Protein AF-A0A0F9FA44-F1 (afdb_monomer)

Sequence (100 aa):
MMSGPKASEADWLGALRRFALITLVGHLIWEIAHTPLYTIWVEESWGEIAFAVMHCTAGDLLIAMSTLLLALFAFGSASWPRDRVAPVLVATIVLGVGYT

Solvent-accessible surface area (backbone atoms only — not comparable to full-atom values): 5572 Å² total; per-residue (Å²): 135,85,86,66,86,60,79,70,65,60,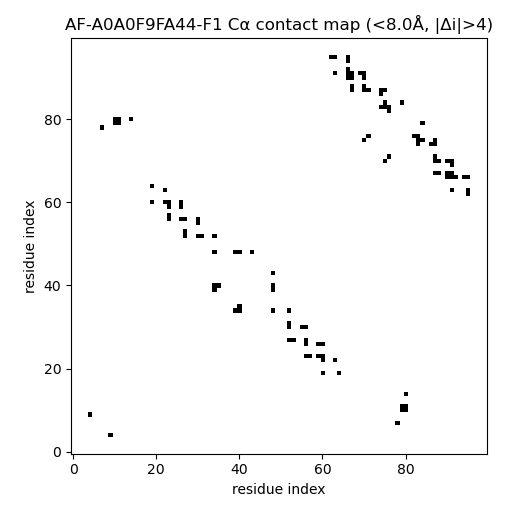47,37,59,50,50,52,52,49,50,51,51,52,49,41,52,52,42,43,54,47,41,65,69,49,44,74,80,40,70,58,61,77,77,48,53,75,66,56,48,52,47,49,44,51,51,51,30,52,50,52,43,52,48,51,52,50,23,39,52,52,17,40,74,75,50,48,54,96,58,34,68,81,44,54,48,66,64,20,51,52,42,18,50,54,48,39,64,71,70,108

Radius of gyration: 17.58 Å; Cα contacts (8 Å, |Δi|>4): 62; chains: 1; bounding box: 33×16×66 Å

Mean predicted aligned error: 6.33 Å

Structure (mmCIF, N/CA/C/O backbone):
data_AF-A0A0F9FA44-F1
#
_entry.id   AF-A0A0F9FA44-F1
#
loop_
_atom_site.group_PDB
_atom_site.id
_atom_site.type_symbol
_atom_site.label_atom_id
_atom_site.label_alt_id
_atom_site.label_comp_id
_atom_site.label_asym_id
_atom_site.label_entity_id
_atom_site.label_seq_id
_atom_site.pdbx_PDB_ins_code
_atom_site.Cartn_x
_atom_site.Cartn_y
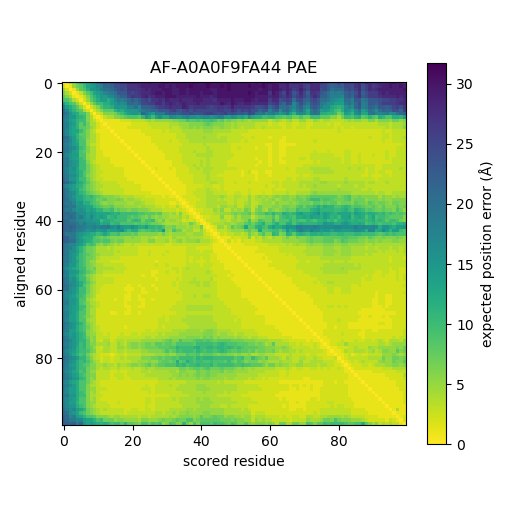_atom_site.Cartn_z
_atom_site.occupancy
_atom_site.B_iso_or_equiv
_atom_site.auth_seq_id
_atom_site.auth_comp_id
_atom_site.auth_asym_id
_atom_site.auth_atom_id
_atom_site.pdbx_PDB_model_num
ATOM 1 N N . MET A 1 1 ? 8.160 -4.989 40.013 1.00 41.19 1 MET A N 1
ATOM 2 C CA . MET A 1 1 ? 6.974 -5.259 39.173 1.00 41.19 1 MET A CA 1
ATOM 3 C C . MET A 1 1 ? 7.286 -4.722 37.783 1.00 41.19 1 MET A C 1
ATOM 5 O O . MET A 1 1 ? 7.348 -3.514 37.613 1.00 41.19 1 MET A O 1
ATOM 9 N N . MET A 1 2 ? 7.672 -5.597 36.852 1.00 44.53 2 MET A N 1
ATOM 10 C CA . MET A 1 2 ? 8.122 -5.211 35.509 1.00 44.53 2 MET A CA 1
ATOM 11 C C . MET A 1 2 ? 6.893 -4.979 34.624 1.00 44.53 2 MET A C 1
ATOM 13 O O . MET A 1 2 ? 6.198 -5.931 34.280 1.00 44.53 2 MET A O 1
ATOM 17 N N . SER A 1 3 ? 6.613 -3.725 34.271 1.00 50.03 3 SER A N 1
ATOM 18 C CA . SER A 1 3 ? 5.638 -3.397 33.227 1.00 50.03 3 SER A CA 1
ATOM 19 C C . SER A 1 3 ? 6.265 -3.703 31.866 1.00 50.03 3 SER A C 1
ATOM 21 O O . SER A 1 3 ? 7.037 -2.903 31.344 1.00 50.03 3 SER A O 1
ATOM 23 N N . GLY A 1 4 ? 5.982 -4.888 31.322 1.00 54.34 4 GLY A N 1
ATOM 24 C CA . GLY A 1 4 ? 6.297 -5.225 29.931 1.00 54.34 4 GLY A CA 1
ATOM 25 C C . GLY A 1 4 ? 5.421 -4.429 28.948 1.00 54.34 4 GLY A C 1
ATOM 26 O O . GLY A 1 4 ? 4.374 -3.911 29.351 1.00 54.34 4 GLY A O 1
ATOM 27 N N . PRO A 1 5 ? 5.810 -4.311 27.665 1.00 53.28 5 PRO A N 1
ATOM 28 C CA . PRO A 1 5 ? 5.024 -3.582 26.672 1.00 53.28 5 PRO A CA 1
ATOM 29 C C . PRO A 1 5 ? 3.604 -4.156 26.562 1.00 53.28 5 PRO A C 1
ATOM 31 O O . PRO A 1 5 ? 3.414 -5.371 26.495 1.00 53.28 5 PRO A O 1
ATOM 34 N N . LYS A 1 6 ? 2.603 -3.269 26.553 1.00 55.59 6 LYS A N 1
ATOM 35 C CA . LYS A 1 6 ? 1.176 -3.598 26.462 1.00 55.59 6 LYS A CA 1
ATOM 36 C C . LYS A 1 6 ? 0.898 -4.354 25.161 1.00 55.59 6 LYS A C 1
ATOM 38 O O . LYS A 1 6 ? 1.035 -3.793 24.076 1.00 55.59 6 LYS A O 1
ATOM 43 N N . ALA A 1 7 ? 0.410 -5.588 25.266 1.00 53.03 7 ALA A N 1
ATOM 44 C CA . ALA A 1 7 ? 0.001 -6.426 24.134 1.00 53.03 7 ALA A CA 1
ATOM 45 C C . ALA A 1 7 ? -1.059 -5.781 23.202 1.00 53.03 7 ALA A C 1
ATOM 47 O O . ALA A 1 7 ? -1.324 -6.304 22.125 1.00 53.03 7 ALA A O 1
ATOM 48 N N . SER A 1 8 ? -1.647 -4.635 23.574 1.00 59.53 8 SER A N 1
ATOM 49 C CA . SER A 1 8 ? -2.563 -3.864 22.729 1.00 59.53 8 SER A CA 1
ATOM 50 C C . SER A 1 8 ? -1.882 -2.932 21.720 1.00 59.53 8 SER A C 1
ATOM 52 O O . SER A 1 8 ? -2.444 -2.704 20.656 1.00 59.53 8 SER A O 1
ATOM 54 N N . GLU A 1 9 ? -0.693 -2.396 22.015 1.00 57.16 9 GLU A N 1
ATOM 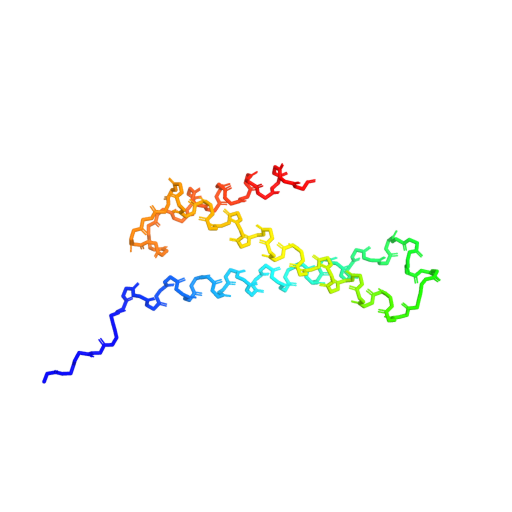55 C CA . GLU A 1 9 ? 0.019 -1.470 21.113 1.00 57.16 9 GLU A CA 1
ATOM 56 C C . GLU A 1 9 ? 0.855 -2.208 20.057 1.00 57.16 9 GLU A C 1
ATOM 58 O O . GLU A 1 9 ? 1.060 -1.709 18.955 1.00 57.16 9 GLU A O 1
ATOM 63 N N . ALA A 1 10 ? 1.310 -3.424 20.359 1.00 61.62 10 ALA A N 1
ATOM 64 C CA . ALA A 1 10 ? 2.109 -4.216 19.424 1.00 61.62 10 ALA A CA 1
ATOM 65 C C . ALA A 1 10 ? 1.301 -4.735 18.212 1.00 61.62 10 ALA A C 1
ATOM 67 O O . ALA A 1 10 ? 1.883 -5.043 17.171 1.00 61.62 10 ALA A O 1
ATOM 68 N N . ASP A 1 11 ? -0.027 -4.816 18.330 1.00 82.25 11 ASP A N 1
ATOM 69 C CA . ASP A 1 11 ? -0.904 -5.464 17.347 1.00 82.25 11 ASP A CA 1
ATOM 70 C C . ASP A 1 11 ? -1.197 -4.564 16.128 1.00 82.25 11 ASP A C 1
ATOM 72 O O . ASP A 1 11 ? -1.055 -4.986 14.979 1.00 82.25 11 ASP A O 1
ATOM 76 N N . TRP A 1 12 ? -1.501 -3.279 16.355 1.00 86.94 12 TRP A N 1
ATOM 77 C CA . TRP A 1 12 ? -1.806 -2.330 15.274 1.00 86.94 12 TRP A CA 1
ATOM 78 C C . TRP A 1 12 ? -0.582 -2.009 14.414 1.00 86.94 12 TRP A C 1
ATOM 80 O O . TRP A 1 12 ? -0.679 -1.995 13.188 1.00 86.94 12 TRP A O 1
ATOM 90 N N . LEU A 1 13 ? 0.591 -1.822 15.029 1.00 90.06 13 LEU A N 1
ATOM 91 C CA . LEU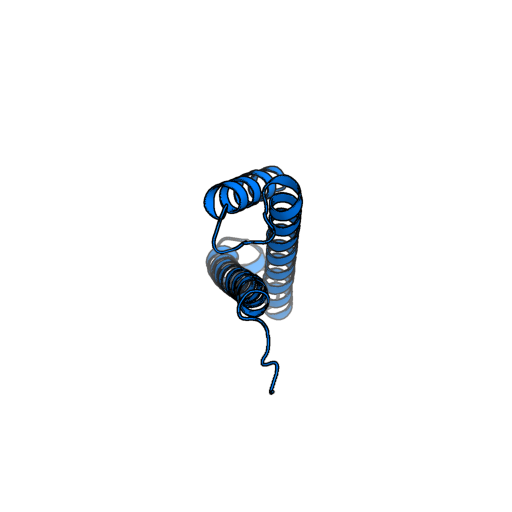 A 1 13 ? 1.824 -1.556 14.288 1.00 90.06 13 LEU A CA 1
ATOM 92 C C . LEU A 1 13 ? 2.232 -2.775 13.450 1.00 90.06 13 LEU A C 1
ATOM 94 O O . LEU A 1 13 ? 2.700 -2.629 12.320 1.00 90.06 13 LEU A O 1
ATOM 98 N N . GLY A 1 14 ? 2.025 -3.983 13.984 1.00 92.38 14 GLY A N 1
ATOM 99 C CA . GLY A 1 14 ? 2.216 -5.229 13.247 1.00 92.38 14 GLY A CA 1
ATOM 100 C C . GLY A 1 14 ? 1.281 -5.340 12.043 1.00 92.38 14 GLY A C 1
ATOM 101 O O . GLY A 1 14 ? 1.737 -5.678 10.950 1.00 92.38 14 GLY A O 1
ATOM 102 N N . ALA A 1 15 ? -0.001 -5.012 12.211 1.00 92.31 15 ALA A N 1
ATOM 103 C CA . ALA A 1 15 ? -0.971 -5.012 11.118 1.00 92.31 15 ALA A CA 1
ATOM 104 C C . ALA A 1 15 ? -0.647 -3.973 10.038 1.00 92.31 15 ALA A C 1
ATOM 106 O O . ALA A 1 15 ? -0.654 -4.325 8.861 1.00 92.31 15 ALA A O 1
ATOM 107 N N . LEU A 1 16 ? -0.276 -2.744 10.414 1.00 94.44 16 LEU A N 1
ATOM 108 C CA . LEU A 1 16 ? 0.148 -1.720 9.451 1.00 94.44 16 LEU A CA 1
ATOM 109 C C . LEU A 1 16 ? 1.390 -2.151 8.668 1.00 94.44 16 LEU A C 1
ATOM 111 O O . LEU A 1 16 ? 1.423 -2.005 7.452 1.00 94.44 16 LEU A O 1
ATOM 115 N N . ARG A 1 17 ? 2.395 -2.728 9.339 1.00 95.31 17 ARG A N 1
ATOM 116 C CA . ARG A 1 17 ? 3.600 -3.246 8.670 1.00 95.31 17 ARG A CA 1
ATOM 117 C C . ARG A 1 17 ? 3.273 -4.377 7.704 1.00 95.31 17 ARG A C 1
ATOM 119 O O . ARG A 1 17 ? 3.798 -4.392 6.599 1.00 95.31 17 ARG A O 1
ATOM 126 N N . ARG A 1 18 ? 2.412 -5.316 8.105 1.00 95.00 18 ARG A N 1
ATOM 127 C CA . ARG A 1 18 ? 1.970 -6.416 7.235 1.00 95.00 18 ARG A CA 1
ATOM 128 C C . ARG A 1 18 ? 1.199 -5.891 6.033 1.00 95.00 18 ARG A C 1
ATOM 130 O O . ARG A 1 18 ? 1.499 -6.309 4.925 1.00 95.00 18 ARG A O 1
ATOM 137 N N . PHE A 1 19 ? 0.263 -4.968 6.246 1.00 95.12 19 PHE A N 1
ATOM 138 C CA . PHE A 1 19 ? -0.478 -4.328 5.165 1.00 95.12 19 PHE A CA 1
ATOM 139 C C . PHE A 1 19 ? 0.477 -3.624 4.196 1.00 95.12 19 PHE A C 1
ATOM 141 O O . PHE A 1 19 ? 0.462 -3.932 3.012 1.00 95.12 19 PHE A O 1
ATOM 148 N N . ALA A 1 20 ? 1.382 -2.782 4.702 1.00 96.56 20 ALA A N 1
ATOM 149 C CA . ALA A 1 20 ? 2.367 -2.088 3.879 1.00 96.56 20 ALA A CA 1
ATOM 150 C C . ALA A 1 20 ? 3.255 -3.056 3.083 1.00 96.56 20 ALA A C 1
ATOM 152 O O . ALA A 1 20 ? 3.466 -2.841 1.898 1.00 96.56 20 ALA A O 1
ATOM 153 N N . LEU A 1 21 ? 3.744 -4.137 3.704 1.00 97.75 21 LEU A N 1
ATOM 154 C CA . LEU A 1 21 ? 4.577 -5.134 3.024 1.00 97.75 21 LEU A CA 1
ATOM 155 C C . LEU A 1 21 ? 3.804 -5.913 1.956 1.00 97.75 21 LEU A C 1
ATOM 157 O O . LEU A 1 21 ? 4.323 -6.101 0.861 1.00 97.75 21 LEU A O 1
ATOM 161 N N . ILE A 1 22 ? 2.582 -6.360 2.258 1.00 96.75 22 ILE A N 1
ATOM 162 C CA . ILE A 1 22 ? 1.744 -7.103 1.308 1.00 96.75 22 ILE A CA 1
ATOM 163 C C . ILE A 1 22 ? 1.402 -6.216 0.110 1.00 96.75 22 ILE A C 1
ATOM 165 O O . ILE A 1 22 ? 1.574 -6.650 -1.024 1.00 96.75 22 ILE A O 1
ATOM 169 N N . THR A 1 23 ? 0.979 -4.976 0.358 1.00 95.62 23 THR A N 1
ATOM 170 C CA . THR A 1 23 ? 0.668 -3.997 -0.687 1.00 95.62 23 THR A CA 1
ATOM 171 C C . THR A 1 23 ? 1.908 -3.673 -1.514 1.00 95.62 23 THR A C 1
ATOM 173 O O . THR A 1 23 ? 1.868 -3.795 -2.730 1.00 95.62 23 THR A O 1
ATOM 176 N N . LEU A 1 24 ? 3.036 -3.347 -0.876 1.00 96.88 24 LEU A N 1
ATOM 177 C CA . LEU A 1 24 ? 4.284 -3.028 -1.573 1.00 96.88 24 LEU A CA 1
ATOM 178 C C . LEU A 1 24 ? 4.733 -4.168 -2.493 1.00 96.88 24 LEU A C 1
ATOM 180 O O . LEU A 1 24 ? 5.039 -3.936 -3.656 1.00 96.88 24 LEU A O 1
ATOM 184 N N . VAL A 1 25 ? 4.769 -5.400 -1.978 1.00 97.44 25 VAL A N 1
ATOM 185 C CA . VAL A 1 25 ? 5.199 -6.568 -2.758 1.00 97.44 25 VAL A CA 1
ATOM 186 C C . VAL A 1 25 ? 4.185 -6.898 -3.851 1.00 97.44 25 VAL A C 1
ATOM 188 O O . VAL A 1 25 ? 4.585 -7.207 -4.969 1.00 97.44 25 VAL A O 1
ATOM 191 N N . GLY A 1 26 ? 2.887 -6.810 -3.554 1.00 96.38 26 GLY A N 1
ATOM 192 C CA . GLY A 1 26 ? 1.821 -7.046 -4.525 1.00 96.38 26 GLY A CA 1
ATOM 193 C C . GLY A 1 26 ? 1.879 -6.073 -5.701 1.00 96.38 26 GLY A C 1
ATOM 194 O O . GLY A 1 26 ? 1.902 -6.520 -6.845 1.00 96.38 26 GLY A O 1
ATOM 195 N N . HIS A 1 27 ? 1.981 -4.770 -5.421 1.00 95.50 27 HIS A N 1
ATOM 196 C CA . HIS A 1 27 ? 2.116 -3.737 -6.449 1.00 95.50 27 HIS A CA 1
ATOM 197 C C . HIS A 1 27 ? 3.433 -3.861 -7.211 1.00 95.50 27 HIS A C 1
ATOM 199 O O . HIS A 1 27 ? 3.421 -3.809 -8.430 1.00 95.50 27 HIS A O 1
ATOM 205 N N . LEU A 1 28 ? 4.554 -4.145 -6.542 1.00 95.06 28 LEU A N 1
ATOM 206 C CA . LEU A 1 28 ? 5.826 -4.349 -7.239 1.00 95.06 28 LEU A CA 1
ATOM 207 C C . LEU A 1 28 ? 5.762 -5.523 -8.228 1.00 95.06 28 LEU A C 1
ATOM 209 O O . LEU A 1 28 ? 6.219 -5.408 -9.363 1.00 95.06 28 LEU A O 1
ATOM 213 N N . ILE A 1 29 ? 5.194 -6.658 -7.805 1.00 96.62 29 ILE A N 1
ATOM 214 C CA . ILE A 1 29 ? 5.001 -7.822 -8.681 1.00 96.62 29 ILE A CA 1
ATOM 215 C C . ILE A 1 29 ? 4.070 -7.460 -9.840 1.00 96.62 29 ILE A C 1
ATOM 217 O O . ILE A 1 29 ? 4.355 -7.825 -10.980 1.00 96.62 29 ILE A O 1
ATOM 221 N N . TRP A 1 30 ? 2.980 -6.747 -9.552 1.00 95.12 30 TRP A N 1
ATOM 222 C CA . TRP A 1 30 ? 2.021 -6.292 -10.552 1.00 95.12 30 TRP A CA 1
ATOM 223 C C . TRP A 1 30 ? 2.670 -5.379 -11.597 1.00 95.12 30 TRP A C 1
ATOM 225 O O . TRP A 1 30 ? 2.577 -5.665 -12.786 1.00 95.12 30 TRP A O 1
ATOM 235 N N . GLU A 1 31 ? 3.394 -4.348 -11.169 1.00 93.94 31 GLU A N 1
ATOM 236 C CA . GLU A 1 31 ? 4.060 -3.393 -12.054 1.00 93.94 31 GLU A CA 1
ATOM 237 C C . GLU A 1 31 ? 5.113 -4.080 -12.928 1.00 93.94 31 GLU A C 1
ATOM 239 O O . GLU A 1 31 ? 5.139 -3.872 -14.140 1.00 93.94 31 GLU A O 1
ATOM 244 N N . ILE A 1 32 ? 5.929 -4.978 -12.365 1.00 92.31 32 ILE A N 1
ATOM 245 C CA . ILE A 1 32 ? 6.909 -5.754 -13.145 1.0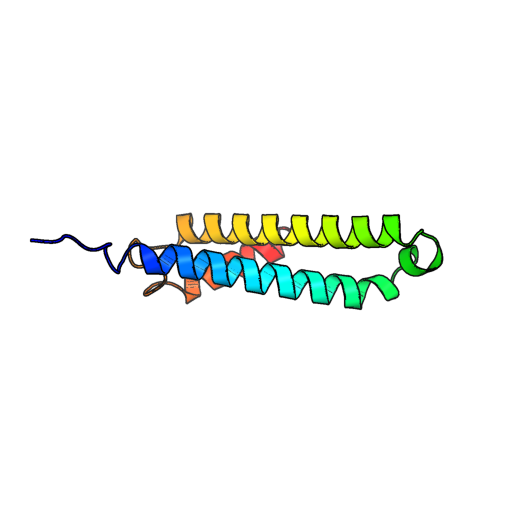0 92.31 32 ILE A CA 1
ATOM 246 C C . ILE A 1 32 ? 6.212 -6.659 -14.170 1.00 92.31 32 ILE A C 1
ATOM 248 O O . ILE A 1 32 ? 6.693 -6.789 -15.295 1.00 92.31 32 ILE A O 1
ATOM 252 N N . ALA A 1 33 ? 5.093 -7.288 -13.803 1.00 92.38 33 ALA A N 1
ATOM 253 C CA . ALA A 1 33 ? 4.341 -8.156 -14.706 1.00 92.38 33 ALA A CA 1
ATOM 254 C C . ALA A 1 33 ? 3.605 -7.372 -15.808 1.00 92.38 33 ALA A C 1
ATOM 256 O O . ALA A 1 33 ? 3.453 -7.884 -16.917 1.00 92.38 33 ALA A O 1
ATOM 257 N N . HIS A 1 34 ? 3.159 -6.148 -15.513 1.00 91.19 34 HIS A N 1
ATOM 258 C CA . HIS A 1 34 ? 2.378 -5.311 -16.421 1.00 91.19 34 HIS A CA 1
ATOM 259 C C . HIS A 1 34 ? 3.253 -4.460 -17.355 1.00 91.19 34 HIS A C 1
ATOM 261 O O . HIS A 1 34 ? 2.904 -4.277 -18.519 1.00 91.19 34 HIS A O 1
ATOM 267 N N . THR A 1 35 ? 4.419 -3.997 -16.894 1.00 90.06 35 THR A N 1
ATOM 268 C CA . THR A 1 35 ? 5.344 -3.140 -17.662 1.00 90.06 35 THR A CA 1
ATOM 269 C C . THR A 1 35 ? 5.669 -3.656 -19.078 1.00 90.06 35 THR A C 1
ATOM 271 O O . THR A 1 35 ? 5.653 -2.845 -20.005 1.00 90.06 35 THR A O 1
ATOM 274 N N . PRO A 1 36 ? 5.889 -4.969 -19.316 1.00 88.44 36 PRO A N 1
ATOM 275 C CA . PRO A 1 36 ? 6.147 -5.506 -20.656 1.00 88.44 36 PRO A CA 1
ATOM 276 C C . PRO A 1 36 ? 5.014 -5.307 -21.673 1.00 88.44 36 PRO A C 1
ATOM 278 O O . PRO A 1 36 ? 5.235 -5.493 -22.867 1.00 88.44 36 PRO A O 1
ATOM 281 N N . LEU A 1 37 ? 3.801 -4.963 -21.224 1.00 90.19 37 LEU A N 1
ATOM 282 C CA . LEU A 1 37 ? 2.662 -4.674 -22.100 1.00 90.19 37 LEU A CA 1
ATOM 283 C C . LEU A 1 37 ? 2.675 -3.235 -22.646 1.00 90.19 37 LEU A C 1
ATOM 285 O O . LEU A 1 37 ? 1.892 -2.925 -23.544 1.00 90.19 37 LEU A O 1
ATOM 289 N N . TYR A 1 38 ? 3.555 -2.367 -22.137 1.00 87.19 38 TYR A N 1
ATOM 290 C CA . TYR A 1 38 ? 3.655 -0.963 -22.532 1.00 87.19 38 TYR A CA 1
ATOM 291 C C . TYR A 1 38 ? 4.837 -0.694 -23.471 1.00 87.19 38 TYR A C 1
ATOM 293 O O . TYR A 1 38 ? 5.854 -1.384 -23.444 1.00 87.19 38 TYR A O 1
ATOM 301 N N . THR A 1 39 ? 4.732 0.367 -24.277 1.00 85.50 39 THR A N 1
ATOM 302 C CA . THR A 1 39 ? 5.784 0.788 -25.224 1.00 85.50 39 THR A CA 1
ATOM 303 C C . THR A 1 39 ? 7.105 1.128 -24.537 1.00 85.50 39 THR A C 1
ATOM 305 O O . THR A 1 39 ? 8.163 0.885 -25.115 1.00 85.50 39 THR A O 1
ATOM 308 N N . ILE A 1 40 ? 7.057 1.581 -23.277 1.00 85.19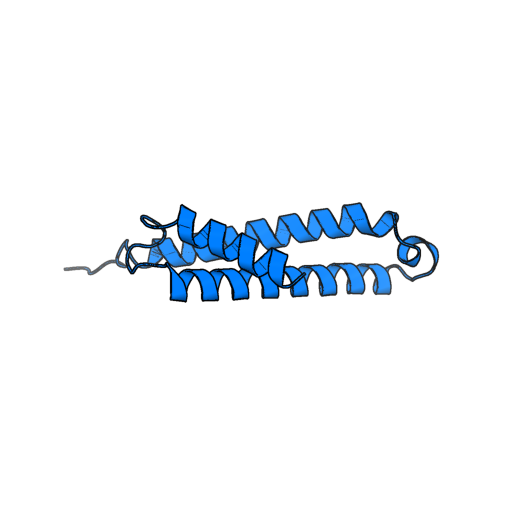 40 ILE A N 1
ATOM 309 C CA . ILE A 1 40 ? 8.245 1.865 -22.456 1.00 85.19 40 ILE A CA 1
ATOM 310 C C . ILE A 1 40 ? 9.183 0.660 -22.327 1.00 85.19 40 ILE A C 1
ATOM 312 O O . ILE A 1 40 ? 10.381 0.831 -22.165 1.00 85.19 40 ILE A O 1
ATOM 316 N N . TRP A 1 41 ? 8.672 -0.568 -22.447 1.00 83.19 41 TRP A N 1
ATOM 317 C CA . TRP A 1 41 ? 9.505 -1.769 -22.415 1.00 83.19 41 TRP A CA 1
ATOM 318 C C . TRP A 1 41 ? 10.431 -1.897 -23.634 1.00 83.19 41 TRP A C 1
ATOM 320 O O . TRP A 1 41 ? 11.485 -2.525 -23.554 1.00 83.19 41 TRP A O 1
ATOM 330 N N . VAL A 1 42 ? 10.021 -1.336 -24.773 1.00 83.00 42 VAL A N 1
ATOM 331 C CA . VAL A 1 42 ? 10.742 -1.433 -26.049 1.00 83.00 42 VAL A CA 1
ATOM 332 C C . VAL A 1 42 ? 11.597 -0.193 -26.301 1.00 83.00 42 VAL A C 1
ATOM 334 O O . VAL A 1 42 ? 12.676 -0.308 -26.878 1.00 83.00 42 VAL A O 1
ATOM 337 N N . GLU A 1 43 ? 11.106 0.979 -25.901 1.00 84.44 43 GLU A N 1
ATOM 338 C CA . GLU A 1 43 ? 11.678 2.271 -26.296 1.00 84.44 43 GLU A CA 1
ATOM 339 C C . GLU A 1 43 ? 12.627 2.871 -25.250 1.00 84.44 43 GLU A C 1
ATOM 341 O O . GLU A 1 43 ? 13.553 3.593 -25.619 1.00 84.44 43 GLU A O 1
ATOM 346 N N . GLU A 1 44 ? 12.444 2.547 -23.968 1.00 88.44 44 GLU A N 1
ATOM 347 C CA . GLU A 1 44 ? 13.180 3.175 -22.868 1.00 88.44 44 GLU A CA 1
ATOM 348 C C . GLU A 1 44 ? 14.364 2.324 -22.387 1.00 88.44 44 GLU A C 1
ATOM 350 O O . GLU A 1 44 ? 14.457 1.112 -22.614 1.00 88.44 44 GLU A O 1
ATOM 355 N N . SER A 1 45 ? 15.296 2.956 -21.675 1.00 91.19 45 SER A N 1
ATOM 356 C CA . SER A 1 45 ? 16.411 2.252 -21.049 1.00 91.19 45 SER A CA 1
ATOM 357 C C . SER A 1 45 ? 15.972 1.454 -19.817 1.00 91.19 45 SER A C 1
ATOM 359 O O . SER A 1 45 ? 15.010 1.780 -19.122 1.00 91.19 45 SER A O 1
ATOM 361 N N . TRP A 1 46 ? 16.764 0.443 -19.449 1.00 88.81 46 TRP A N 1
ATOM 362 C CA . TRP A 1 46 ? 16.547 -0.328 -18.218 1.00 88.81 46 TRP A CA 1
ATOM 363 C C . TRP A 1 46 ? 16.494 0.537 -16.945 1.00 88.81 46 TRP A C 1
ATOM 365 O O . TRP A 1 46 ? 15.840 0.155 -15.975 1.00 88.81 46 TRP A O 1
ATOM 375 N N . GLY A 1 47 ? 17.172 1.691 -16.936 1.00 90.88 47 GLY A N 1
ATOM 376 C CA . GLY A 1 47 ? 17.133 2.637 -15.818 1.00 90.88 47 GLY A CA 1
ATOM 377 C C . GLY A 1 47 ? 15.805 3.389 -15.724 1.00 90.88 47 GLY A C 1
ATOM 378 O O . GLY A 1 47 ? 15.264 3.530 -14.629 1.00 90.88 47 GLY A O 1
ATOM 379 N N . GLU A 1 48 ? 15.257 3.818 -16.860 1.00 91.19 48 GLU A N 1
ATOM 380 C CA . GLU A 1 48 ? 13.948 4.480 -16.948 1.00 91.19 48 GLU A CA 1
ATOM 381 C C . GLU A 1 48 ? 12.814 3.514 -16.602 1.00 91.19 48 GLU A C 1
ATOM 383 O O . GLU A 1 48 ? 11.937 3.858 -15.812 1.00 91.19 48 GLU A O 1
ATOM 388 N N . ILE A 1 49 ? 12.894 2.270 -17.084 1.00 91.88 49 ILE A N 1
ATOM 389 C CA . ILE A 1 49 ? 11.959 1.198 -16.721 1.00 91.88 49 ILE A CA 1
ATOM 390 C C . ILE A 1 49 ? 11.978 0.955 -15.204 1.00 91.88 49 ILE A C 1
ATOM 392 O O . ILE A 1 49 ? 10.927 0.930 -14.562 1.00 91.88 49 ILE A O 1
ATOM 396 N N . ALA A 1 50 ? 13.165 0.816 -14.601 1.00 92.31 50 ALA A N 1
ATOM 397 C CA . ALA A 1 50 ? 13.287 0.615 -13.158 1.00 92.31 50 ALA A CA 1
ATOM 398 C C . ALA A 1 50 ? 12.760 1.818 -12.361 1.00 92.31 50 ALA A C 1
ATOM 400 O O . ALA A 1 50 ? 12.093 1.636 -11.341 1.00 92.31 50 ALA A O 1
ATOM 401 N N . PHE A 1 51 ? 13.026 3.043 -12.824 1.00 93.38 51 PHE A N 1
ATOM 402 C CA . PHE A 1 51 ? 12.490 4.252 -12.209 1.00 93.38 51 PHE A CA 1
ATOM 403 C C . PHE A 1 51 ? 10.960 4.289 -12.276 1.00 93.38 51 PHE A C 1
ATOM 405 O O . PHE A 1 51 ? 10.333 4.548 -11.251 1.00 93.38 51 PHE A O 1
ATOM 412 N N . ALA A 1 52 ? 10.364 3.984 -13.431 1.00 93.19 52 ALA A N 1
ATOM 413 C CA . ALA A 1 52 ? 8.916 3.957 -13.613 1.00 93.19 52 ALA A CA 1
ATOM 414 C C . ALA A 1 52 ? 8.253 2.947 -12.667 1.00 93.19 52 ALA A C 1
ATOM 416 O O . ALA A 1 52 ? 7.387 3.328 -11.883 1.00 93.19 52 ALA A O 1
ATOM 417 N N . VAL A 1 53 ? 8.738 1.700 -12.643 1.00 94.69 53 VAL A N 1
ATOM 418 C CA . VAL A 1 53 ? 8.231 0.652 -11.738 1.00 94.69 53 VAL A CA 1
ATOM 419 C C . VAL A 1 53 ? 8.317 1.093 -10.275 1.00 94.69 53 VAL A C 1
ATOM 421 O O . VAL A 1 53 ? 7.351 0.951 -9.524 1.00 94.69 53 VAL A O 1
ATOM 424 N N . MET A 1 54 ? 9.453 1.662 -9.858 1.00 94.31 54 MET A N 1
ATOM 425 C CA . MET A 1 54 ? 9.648 2.128 -8.481 1.00 94.31 54 MET A CA 1
ATOM 426 C C . MET A 1 54 ? 8.763 3.331 -8.138 1.00 94.31 54 MET A C 1
ATOM 428 O O . MET A 1 54 ? 8.220 3.388 -7.035 1.00 94.31 54 MET A O 1
ATOM 432 N N . HIS A 1 55 ? 8.610 4.286 -9.058 1.00 94.31 55 HIS A N 1
ATOM 433 C CA . HIS A 1 55 ? 7.780 5.474 -8.874 1.00 94.31 55 HIS A CA 1
ATOM 434 C C . HIS A 1 55 ? 6.299 5.103 -8.753 1.00 94.31 55 HIS A C 1
ATOM 436 O O . HIS A 1 55 ? 5.645 5.549 -7.808 1.00 94.31 55 HIS A O 1
ATOM 442 N N . CYS A 1 56 ? 5.802 4.236 -9.640 1.00 94.25 56 CYS A N 1
ATOM 443 C CA . CYS A 1 56 ? 4.431 3.728 -9.603 1.00 94.25 56 CYS A CA 1
ATOM 444 C C . CYS A 1 56 ? 4.172 2.947 -8.312 1.00 94.25 56 CYS A C 1
ATOM 446 O O . CYS A 1 56 ? 3.278 3.297 -7.548 1.00 94.25 56 CYS A O 1
ATOM 448 N N . THR A 1 57 ? 5.041 1.985 -7.986 1.00 96.12 57 THR A N 1
ATOM 449 C CA . THR A 1 57 ? 4.918 1.179 -6.761 1.00 96.12 57 THR A CA 1
ATOM 450 C C . THR A 1 57 ? 4.920 2.051 -5.495 1.00 96.12 57 THR A C 1
ATOM 452 O O . THR A 1 57 ? 4.170 1.799 -4.547 1.00 96.12 57 THR A O 1
ATOM 455 N N . ALA A 1 58 ? 5.764 3.088 -5.448 1.00 95.62 58 ALA A N 1
ATOM 456 C CA . ALA A 1 58 ? 5.804 4.019 -4.322 1.00 95.62 58 ALA A CA 1
ATOM 457 C C . ALA A 1 58 ? 4.525 4.867 -4.226 1.00 95.62 58 ALA A C 1
ATOM 459 O O . ALA A 1 58 ? 4.024 5.085 -3.118 1.00 95.62 58 ALA A O 1
ATOM 460 N N . GLY A 1 59 ? 3.991 5.319 -5.366 1.00 95.94 59 GLY A N 1
ATOM 461 C CA . GLY A 1 59 ? 2.707 6.014 -5.452 1.00 95.94 59 GLY A CA 1
ATOM 462 C C . GLY A 1 59 ? 1.553 5.149 -4.949 1.00 95.94 59 GLY A C 1
ATOM 463 O O . GLY A 1 59 ? 0.797 5.581 -4.078 1.00 95.94 59 GLY A O 1
ATOM 464 N N . ASP A 1 60 ? 1.484 3.898 -5.396 1.00 95.75 60 ASP A N 1
ATOM 465 C CA . ASP A 1 60 ? 0.461 2.937 -4.981 1.00 95.75 60 ASP A CA 1
ATOM 466 C C . ASP A 1 60 ? 0.490 2.673 -3.476 1.00 95.75 60 ASP A C 1
ATOM 468 O O . ASP A 1 60 ? -0.543 2.720 -2.801 1.00 95.75 60 ASP A O 1
ATOM 472 N N . LEU A 1 61 ? 1.683 2.462 -2.909 1.00 96.69 61 LEU A N 1
ATOM 473 C CA . LEU A 1 61 ? 1.826 2.284 -1.466 1.00 96.69 61 LEU A CA 1
ATOM 474 C C . LEU A 1 61 ? 1.365 3.534 -0.701 1.00 96.69 61 LEU A C 1
ATOM 476 O O . LEU A 1 61 ? 0.704 3.410 0.334 1.00 96.69 61 LEU A O 1
ATOM 480 N N . LEU A 1 62 ? 1.687 4.733 -1.196 1.00 96.81 62 LEU A N 1
ATOM 481 C CA . LEU A 1 62 ? 1.254 5.990 -0.584 1.00 96.81 62 LEU A CA 1
ATOM 482 C C . LEU A 1 62 ? -0.273 6.123 -0.602 1.00 96.81 62 LEU A C 1
ATOM 484 O O . LEU A 1 62 ? -0.859 6.486 0.423 1.00 96.81 62 LEU A O 1
ATOM 488 N N . ILE A 1 63 ? -0.921 5.801 -1.722 1.00 96.75 63 ILE A N 1
ATOM 489 C CA . ILE A 1 63 ? -2.384 5.829 -1.859 1.00 96.75 63 ILE A CA 1
ATOM 490 C C . ILE A 1 63 ? -3.016 4.798 -0.919 1.00 96.75 63 ILE A C 1
ATOM 492 O O . ILE A 1 63 ? -3.909 5.135 -0.140 1.00 96.75 63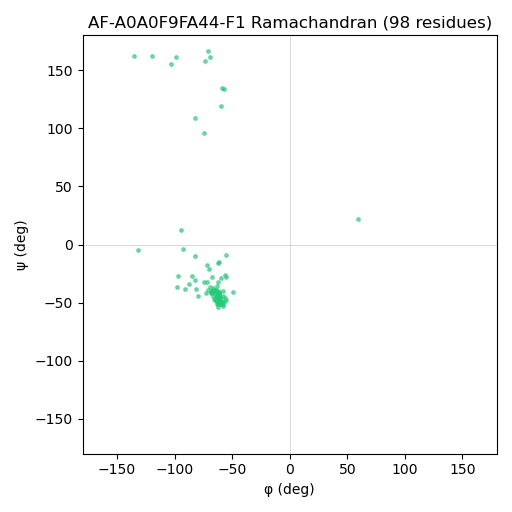 ILE A O 1
ATOM 496 N N . ALA A 1 64 ? -2.523 3.560 -0.908 1.00 96.62 64 ALA A N 1
ATOM 497 C CA . ALA A 1 64 ? -3.044 2.493 -0.057 1.00 96.62 64 ALA A CA 1
ATOM 498 C C . ALA A 1 64 ? -2.914 2.811 1.443 1.00 96.62 64 ALA A C 1
ATOM 500 O O . ALA A 1 64 ? -3.837 2.571 2.222 1.00 96.62 64 ALA A O 1
ATOM 501 N N . MET A 1 65 ? -1.786 3.388 1.869 1.00 97.44 65 MET A N 1
ATOM 502 C CA . MET A 1 65 ? -1.589 3.797 3.264 1.00 97.44 65 MET A CA 1
ATOM 503 C C . MET A 1 65 ? -2.443 5.014 3.631 1.00 97.44 65 MET A C 1
ATOM 505 O O . MET A 1 65 ? -3.007 5.052 4.725 1.00 97.44 65 MET A O 1
ATOM 509 N N . SER A 1 66 ? -2.583 5.983 2.723 1.00 97.75 66 SER A N 1
ATOM 510 C CA . SER A 1 66 ? -3.439 7.161 2.919 1.00 97.75 66 SER A CA 1
ATOM 511 C C . SER A 1 66 ? -4.909 6.772 3.059 1.00 97.75 66 SER A C 1
ATOM 513 O O . SER A 1 66 ? -5.596 7.222 3.974 1.00 97.75 66 SER A O 1
ATOM 515 N N . THR A 1 67 ? -5.393 5.887 2.193 1.00 97.69 67 THR A N 1
ATOM 516 C CA . THR A 1 67 ? -6.781 5.407 2.217 1.00 97.69 67 THR A CA 1
ATOM 517 C C . THR A 1 67 ? -7.055 4.523 3.430 1.00 97.69 67 THR A C 1
ATOM 519 O O . THR A 1 67 ? -8.109 4.669 4.049 1.00 97.69 67 THR A O 1
ATOM 522 N N . LEU A 1 68 ? -6.091 3.697 3.856 1.00 97.19 68 LEU A N 1
ATOM 523 C CA . LEU A 1 68 ? -6.181 2.962 5.120 1.00 97.19 68 LEU A CA 1
ATOM 524 C C . LEU A 1 68 ? -6.243 3.903 6.324 1.00 97.19 68 LEU A C 1
ATOM 526 O O . LEU A 1 68 ? -7.047 3.686 7.227 1.00 97.19 68 LEU A O 1
ATOM 530 N N . LEU A 1 69 ? -5.428 4.957 6.339 1.00 96.62 69 LEU A N 1
ATOM 531 C CA . LEU A 1 69 ? -5.445 5.957 7.402 1.00 96.62 69 LEU A CA 1
ATOM 532 C C . LEU A 1 69 ? -6.809 6.658 7.483 1.00 96.62 69 LEU A C 1
ATOM 534 O O . LEU A 1 69 ? -7.381 6.760 8.567 1.00 96.62 69 LEU A O 1
ATOM 538 N N . LEU A 1 70 ? -7.363 7.087 6.345 1.00 97.44 70 LEU A N 1
ATOM 539 C CA . LEU A 1 70 ? -8.699 7.689 6.279 1.00 97.44 70 LEU A CA 1
ATOM 540 C C . LEU A 1 70 ? -9.792 6.713 6.739 1.00 97.44 70 LEU A C 1
ATOM 542 O O . LEU A 1 70 ? -10.667 7.091 7.518 1.00 97.44 70 LEU A O 1
ATOM 546 N N . ALA A 1 71 ? -9.718 5.448 6.323 1.00 96.94 71 ALA A N 1
ATOM 547 C CA . ALA A 1 71 ? -10.647 4.410 6.756 1.00 96.94 71 ALA A CA 1
ATOM 548 C C . ALA A 1 71 ? -10.558 4.135 8.266 1.00 96.94 71 ALA A C 1
ATOM 550 O O . ALA A 1 71 ? -11.586 3.958 8.920 1.00 96.94 71 ALA A O 1
ATOM 551 N N . LEU A 1 72 ? -9.352 4.143 8.842 1.00 96.06 72 LEU A N 1
ATOM 552 C CA . LEU A 1 72 ? -9.139 4.033 10.287 1.00 96.06 72 LEU A CA 1
ATOM 553 C C . LEU A 1 72 ? -9.697 5.243 11.041 1.00 96.06 72 LEU A C 1
ATOM 555 O O . LEU A 1 72 ? -10.306 5.060 12.092 1.00 96.06 72 LEU A O 1
ATOM 559 N N . PHE A 1 73 ? -9.555 6.458 10.506 1.00 95.62 73 PHE A N 1
ATOM 560 C CA . PHE A 1 73 ? -10.168 7.647 11.102 1.00 95.62 73 PHE A CA 1
ATOM 561 C C . PHE A 1 73 ? -11.699 7.598 11.074 1.00 95.62 73 PHE A C 1
ATOM 563 O O . PHE A 1 73 ? -12.336 8.009 12.041 1.00 95.62 73 PHE A O 1
ATOM 570 N N . ALA A 1 74 ? -12.2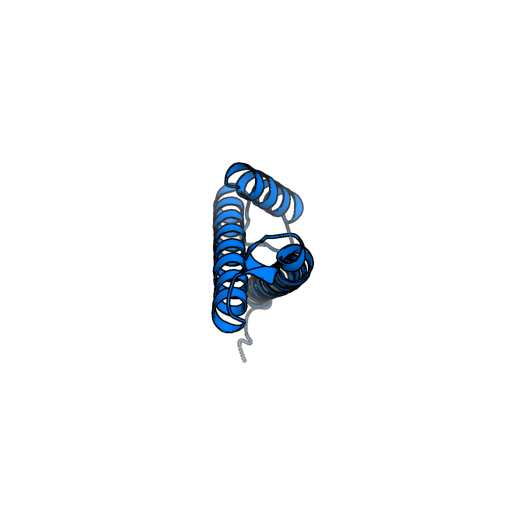92 7.091 9.991 1.00 96.12 74 ALA A N 1
ATOM 571 C CA . ALA A 1 74 ? -13.743 7.044 9.827 1.00 96.12 74 ALA A CA 1
ATOM 572 C C . ALA A 1 74 ? -14.408 5.857 10.551 1.00 96.12 74 ALA A C 1
ATOM 574 O O . ALA A 1 74 ? -15.501 6.002 11.099 1.00 96.12 74 ALA A O 1
ATOM 575 N N . PHE A 1 75 ? -13.771 4.681 10.550 1.00 94.88 75 PHE A N 1
ATOM 576 C CA . PHE A 1 75 ? -14.386 3.411 10.970 1.00 94.88 75 PHE A CA 1
ATOM 577 C C . PHE A 1 75 ? -13.545 2.589 11.956 1.00 94.88 75 PHE A C 1
ATOM 579 O O . PHE A 1 75 ? -13.999 1.532 12.411 1.00 94.88 75 PHE A O 1
ATOM 586 N N . GLY A 1 76 ? -12.327 3.031 12.269 1.00 89.69 76 GLY A N 1
ATOM 587 C CA . GLY A 1 76 ? -11.430 2.347 13.193 1.00 89.69 76 GLY A CA 1
ATOM 588 C C . GLY A 1 76 ? -11.889 2.426 14.649 1.00 89.69 76 GLY A C 1
ATOM 589 O O . GLY A 1 76 ? -12.767 3.200 15.031 1.00 89.69 76 GLY A O 1
ATOM 590 N N . SER A 1 77 ? -11.276 1.596 15.489 1.00 88.38 77 SER A N 1
ATOM 591 C CA . SER A 1 77 ? -11.471 1.592 16.939 1.00 88.38 77 SER A CA 1
ATOM 592 C C . SER A 1 77 ? -10.124 1.482 17.649 1.00 88.38 77 SER A C 1
ATOM 594 O O . SER A 1 77 ? -9.141 1.023 17.071 1.00 88.38 77 SER A O 1
ATOM 596 N N . ALA A 1 78 ? -10.079 1.824 18.940 1.00 86.12 78 ALA A N 1
ATOM 597 C CA . ALA A 1 78 ? -8.882 1.631 19.767 1.00 86.12 78 ALA A CA 1
ATOM 598 C C . ALA A 1 78 ? -8.467 0.148 19.913 1.00 86.12 78 ALA A C 1
ATOM 600 O O . ALA A 1 78 ? -7.354 -0.146 20.344 1.00 86.12 78 ALA A O 1
ATOM 601 N N . SER A 1 79 ? -9.364 -0.787 19.580 1.00 87.44 79 SER A N 1
ATOM 602 C CA . SER A 1 79 ? -9.108 -2.229 19.571 1.00 87.44 79 SER A CA 1
ATOM 603 C C . SER A 1 79 ? -8.662 -2.767 18.209 1.00 87.44 79 SER A C 1
ATOM 605 O O . SER A 1 79 ? -8.344 -3.952 18.116 1.00 87.44 79 SER A O 1
ATOM 607 N N . TRP A 1 80 ? -8.610 -1.942 17.159 1.00 85.94 80 TRP A N 1
ATOM 608 C CA . TRP A 1 80 ? -8.119 -2.357 15.844 1.00 85.94 80 TRP A CA 1
ATOM 609 C C . TRP A 1 80 ? -6.661 -2.850 15.950 1.00 85.94 80 TRP A C 1
ATOM 611 O O . TRP A 1 80 ? -5.857 -2.206 16.630 1.00 85.94 80 TRP A O 1
ATOM 621 N N . PRO A 1 81 ? -6.288 -3.987 15.333 1.00 88.81 81 PRO A N 1
ATOM 622 C CA . PRO A 1 81 ? -6.990 -4.753 14.297 1.00 88.81 81 PRO A CA 1
ATOM 623 C C . PRO A 1 81 ? -7.863 -5.906 14.827 1.00 88.81 81 PRO A C 1
ATOM 625 O O . PRO A 1 81 ? -8.273 -6.753 14.044 1.00 88.81 81 PRO A O 1
ATOM 628 N N . ARG A 1 82 ? -8.147 -6.007 16.131 1.00 87.56 82 ARG A N 1
ATOM 629 C CA . ARG A 1 82 ? -8.991 -7.101 16.658 1.00 87.56 82 ARG A CA 1
ATOM 630 C C . ARG A 1 82 ? -10.472 -6.925 16.339 1.00 87.56 82 ARG A C 1
ATOM 632 O O . ARG A 1 82 ? -11.149 -7.915 16.087 1.00 87.56 82 ARG A O 1
ATOM 639 N N . ASP A 1 83 ? -10.938 -5.680 16.271 1.00 86.94 83 ASP A N 1
ATOM 640 C CA . ASP A 1 83 ? -12.299 -5.340 15.853 1.00 86.94 83 ASP A CA 1
ATOM 641 C C . ASP A 1 83 ? -12.295 -4.455 14.604 1.00 86.94 83 ASP A C 1
ATOM 643 O O . ASP A 1 83 ? -11.301 -3.807 14.276 1.00 86.94 83 ASP A O 1
ATOM 647 N N . ARG A 1 84 ? -13.448 -4.387 13.924 1.00 87.75 84 ARG A N 1
ATOM 648 C CA . ARG A 1 84 ? -13.713 -3.449 12.814 1.00 87.75 84 ARG A CA 1
ATOM 649 C C . ARG A 1 84 ? -12.760 -3.582 11.610 1.00 87.75 84 ARG A C 1
ATOM 651 O O . ARG A 1 84 ? -12.692 -2.673 10.792 1.00 87.75 84 ARG A O 1
ATOM 658 N N . VAL A 1 85 ? -12.096 -4.728 11.425 1.00 91.00 85 VAL A N 1
ATOM 659 C CA . VAL A 1 85 ? -11.214 -4.972 10.262 1.00 91.00 85 VAL A CA 1
ATOM 660 C C . VAL A 1 85 ? -11.969 -4.866 8.941 1.00 91.00 85 VAL A C 1
ATOM 662 O O . VAL A 1 85 ? -11.548 -4.126 8.061 1.00 91.00 85 VAL A O 1
ATOM 665 N N . ALA A 1 86 ? -13.097 -5.567 8.810 1.00 93.75 86 ALA A N 1
ATOM 666 C CA . ALA A 1 86 ? -13.874 -5.589 7.573 1.00 93.75 86 ALA A CA 1
ATOM 667 C C . ALA A 1 86 ? -14.344 -4.194 7.109 1.00 93.75 86 ALA A C 1
ATOM 669 O O . ALA A 1 86 ? -14.036 -3.839 5.974 1.00 93.75 86 ALA A O 1
ATOM 670 N N . PRO A 1 87 ? -15.028 -3.368 7.932 1.00 94.94 87 PRO A N 1
ATOM 671 C CA . PRO A 1 87 ? -15.452 -2.040 7.488 1.00 94.94 87 PRO A CA 1
ATOM 672 C C . PRO A 1 87 ? -14.270 -1.121 7.159 1.00 94.94 87 PRO A C 1
ATOM 674 O O . PRO A 1 87 ? -14.360 -0.368 6.195 1.00 94.94 87 PRO A O 1
ATOM 677 N N . VAL A 1 88 ? -13.156 -1.215 7.898 1.00 96.00 88 VAL A N 1
ATOM 678 C CA . VAL A 1 88 ? -11.933 -0.462 7.580 1.00 96.00 88 VAL A CA 1
ATOM 679 C C . VAL A 1 88 ? -11.384 -0.894 6.221 1.00 96.00 88 VAL A C 1
ATOM 681 O O . VAL A 1 88 ? -11.197 -0.043 5.365 1.00 96.00 88 VAL A O 1
ATOM 684 N N . LEU A 1 89 ? -11.198 -2.193 5.970 1.00 94.88 89 LEU A N 1
ATOM 685 C CA . LEU A 1 89 ? -10.670 -2.676 4.688 1.00 94.88 89 LEU A CA 1
ATOM 686 C C . LEU A 1 89 ? -11.593 -2.358 3.507 1.00 94.88 89 LEU A C 1
ATOM 688 O O . LEU A 1 89 ? -11.107 -1.962 2.452 1.00 94.88 89 LEU A O 1
ATOM 692 N N . VAL A 1 90 ? -12.912 -2.488 3.672 1.00 97.31 90 VAL A N 1
ATOM 693 C CA . VAL A 1 90 ? -13.878 -2.121 2.624 1.00 97.31 90 VAL A CA 1
ATOM 694 C C . VAL A 1 90 ? -13.780 -0.631 2.312 1.00 97.31 90 VAL A C 1
ATOM 696 O O . VAL A 1 90 ? -13.702 -0.266 1.143 1.00 97.31 90 VAL A O 1
ATOM 699 N N . ALA A 1 91 ? -13.728 0.228 3.334 1.00 96.62 91 ALA A N 1
ATOM 700 C CA . ALA A 1 91 ? -13.547 1.660 3.133 1.00 96.62 91 ALA A CA 1
ATOM 701 C C . ALA A 1 91 ? -12.196 1.979 2.474 1.00 96.62 91 ALA A C 1
ATOM 703 O O . ALA A 1 91 ? -12.169 2.777 1.544 1.00 96.62 91 ALA A O 1
ATOM 704 N N . THR A 1 92 ? -11.103 1.322 2.879 1.00 97.19 92 THR A N 1
ATOM 705 C CA . THR A 1 92 ? -9.786 1.447 2.232 1.00 97.19 92 THR A CA 1
ATOM 706 C C . THR A 1 92 ? -9.871 1.132 0.741 1.00 97.19 92 THR A C 1
ATOM 708 O O . THR A 1 92 ? -9.391 1.915 -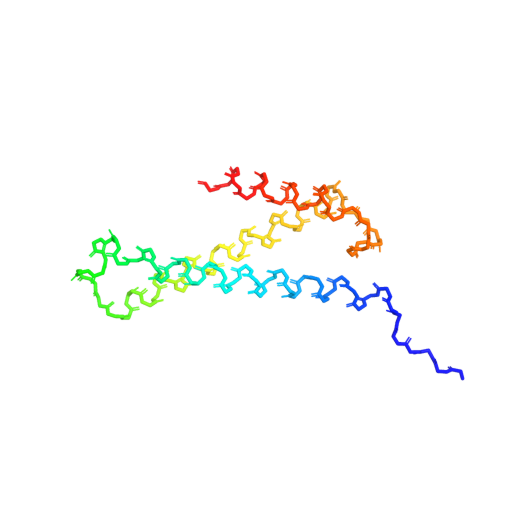0.072 1.00 97.19 92 THR A O 1
ATOM 711 N N . ILE A 1 93 ? -10.516 0.020 0.370 1.00 95.94 93 ILE A N 1
ATOM 712 C CA . ILE A 1 93 ? -10.664 -0.399 -1.031 1.00 95.94 93 ILE A CA 1
ATOM 713 C C . ILE A 1 93 ? -11.521 0.601 -1.810 1.00 95.94 93 ILE A C 1
ATOM 715 O O . ILE A 1 93 ? -11.118 1.028 -2.884 1.00 95.94 93 ILE A O 1
ATOM 719 N N . VAL A 1 94 ? -12.676 1.006 -1.273 1.00 97.44 94 VAL A N 1
ATOM 720 C CA . VAL A 1 94 ? -13.570 1.972 -1.936 1.00 97.44 94 VAL A CA 1
ATOM 721 C C . VAL A 1 94 ? -12.875 3.318 -2.142 1.00 97.44 94 VAL A C 1
ATOM 723 O O . VAL A 1 94 ? -12.990 3.901 -3.215 1.00 97.44 94 VAL A O 1
ATOM 726 N N . LEU A 1 95 ? -12.138 3.804 -1.141 1.00 96.44 95 LEU A N 1
ATOM 727 C CA . LEU A 1 95 ? -11.382 5.052 -1.241 1.00 96.44 95 LEU A CA 1
ATOM 728 C C . LEU A 1 95 ? -10.214 4.935 -2.228 1.00 96.44 95 LEU A C 1
ATOM 730 O O . LEU A 1 95 ? -9.978 5.872 -2.981 1.00 96.44 95 LEU A O 1
ATOM 734 N N . GLY A 1 96 ? -9.506 3.802 -2.236 1.00 93.38 96 GLY A N 1
ATOM 735 C CA . GLY A 1 96 ? -8.418 3.530 -3.179 1.00 93.38 96 GLY A CA 1
ATOM 736 C C . GLY A 1 96 ? -8.908 3.507 -4.620 1.00 93.38 96 GLY A C 1
ATOM 737 O O . GLY A 1 96 ? -8.436 4.293 -5.432 1.00 93.38 96 GLY A O 1
ATOM 738 N N . VAL A 1 97 ? -9.924 2.688 -4.901 1.00 93.38 97 VAL A N 1
ATOM 739 C CA . VAL A 1 97 ? -10.557 2.599 -6.227 1.00 93.38 97 VAL A CA 1
ATOM 740 C C . VAL A 1 97 ? -11.196 3.925 -6.642 1.00 93.38 97 VAL A C 1
ATOM 742 O O . VAL A 1 97 ? -11.235 4.239 -7.818 1.00 93.38 97 VAL A O 1
ATOM 745 N N . GLY A 1 98 ? -11.711 4.719 -5.702 1.00 93.88 98 GLY A N 1
ATOM 746 C CA . GLY A 1 98 ? -12.279 6.032 -6.018 1.00 93.88 98 GLY A CA 1
ATOM 747 C C . GLY A 1 98 ? -11.241 7.098 -6.389 1.00 93.88 98 GLY A C 1
ATOM 748 O O . GLY A 1 98 ? -11.618 8.128 -6.945 1.00 93.88 98 GLY A O 1
ATOM 749 N N . TYR A 1 99 ? -9.967 6.886 -6.053 1.00 90.50 99 TYR A N 1
ATOM 750 C CA . TYR A 1 99 ? -8.873 7.802 -6.378 1.00 90.50 99 TYR A CA 1
ATOM 751 C C . TYR A 1 99 ? -8.208 7.476 -7.722 1.00 90.50 99 TYR A C 1
ATOM 753 O O . TYR A 1 99 ? -7.821 8.402 -8.436 1.00 90.50 99 TYR A O 1
ATOM 761 N N . THR A 1 100 ? -8.052 6.183 -8.021 1.00 82.31 100 THR A N 1
ATOM 762 C CA . THR A 1 100 ? -7.395 5.649 -9.228 1.00 82.31 100 THR A CA 1
ATOM 763 C C . THR A 1 100 ? -8.376 5.456 -10.374 1.00 82.31 100 THR A C 1
ATOM 765 O O . THR A 1 100 ? -8.093 5.951 -11.484 1.00 82.31 100 THR A O 1
#

Organism: NCBI:txid412755

Nearest PDB structures (foldseek):
  7kaq-assembly1_A  TM=4.575E-01  e=6.126E+00  Saccharomyces cerevisiae BY4741

pLDDT: mean 88.87, std 12.73, range [41.19, 97.75]

Secondary structure (DSSP, 8-state):
---PPPTTHHHHHHHHHHHHHHHHHHHHHHHHHHGGGSTHHHHS-HHHHHHHHHHHHHHHHHHHHHHHHHHHHHH--TTTTSSSHHHHHHHHHHHHHHH-

Foldseek 3Di:
DDDDPDPLVVAQVVVLVVQLVCLLVVLLVVLVVCVVVDPCVVPPDPVVSVVVSVVRSVVRSVLLSVQLVVLCVVQNDSNPPVPRVVSSVVSSVVSSVVVD